Protein AF-A0A915P173-F1 (afdb_monomer)

Foldseek 3Di:
DDDDDPDPPDDPVCPDPPPDDDPPPDDPCVVVVDDPDCDCVNVDPPDDDPPDPPDPPDDDDPDDPDPDPPPVDPCPDQPQDPVQQDPVPGGDDDPCPPPDQDPVNVVVCVVVVVVVVVVCVVCVVVVVVVVVVVVVVCCVVDPDPCVVCVVVVVVVVD

Mean predicted aligned error: 17.26 Å

Sequence (158 aa):
MTTTIPGSLVNKTKKHFMGMSAPAGYVAGVGRGATGFTTRSDIGPGVDLPADPGMAGAAAAGATPAKKPKDDDNDEPEDLNDANYDEFEGYGGSLFAKDPYDKDDQEADEIYHAVDMRQDERRRDYRERKYKEAVENYRKERPKIQQQFSDLRRQLAT

Organism: NCBI:txid298350

Secondary structure (DSSP, 8-state):
-----TT--S-TT----TTSPPPTT--TTGGGT------HHHH-TT-PPPS-TT--SSS-TT-------------PPP---TTTEETTTEESS-GGGGSPP-HHHHHHHHHHHHHHHHHHHTTHHHHHHHHHHHHHHHHHHS--HHHHTHHHHHHHT-

pLDDT: mean 76.07, std 20.99, range [34.0, 98.06]

Solvent-accessible surface area (backbone atoms only — not comparable to full-atom values): 10878 Å² total; per-residue (Å²): 137,83,87,79,75,90,80,71,87,65,59,87,85,66,85,68,67,93,81,56,80,80,61,89,90,71,52,88,50,51,88,78,70,53,68,83,80,82,48,75,78,78,66,44,100,81,63,86,75,78,93,60,101,80,71,92,74,87,89,76,93,82,75,75,81,71,78,70,73,85,70,87,66,88,68,69,76,79,69,83,47,74,90,38,45,41,95,87,82,37,62,67,78,73,87,69,78,78,56,91,80,55,70,68,56,52,54,47,50,54,51,54,51,51,52,53,51,60,65,46,55,82,51,37,70,61,51,51,51,51,48,49,53,50,54,52,50,46,43,71,77,57,56,54,74,69,62,75,42,44,66,58,54,56,60,70,74,107

InterPro domains:
  IPR010491 PRP1 splicing factor, N-terminal [PF06424] (22-158)

Structure (mmCIF, N/CA/C/O backbone):
data_AF-A0A915P173-F1
#
_entry.id   AF-A0A915P173-F1
#
loop_
_atom_site.group_PDB
_atom_site.id
_atom_site.type_symbol
_atom_site.label_atom_id
_atom_site.label_alt_id
_atom_site.label_comp_id
_atom_site.label_asym_id
_atom_site.label_entity_id
_atom_site.label_seq_id
_atom_site.pdbx_PDB_ins_code
_atom_site.Cartn_x
_atom_site.Cartn_y
_atom_site.Cartn_z
_atom_site.occupancy
_atom_site.B_iso_or_equiv
_atom_site.auth_seq_id
_atom_site.auth_comp_id
_atom_site.auth_asym_id
_atom_site.auth_atom_id
_atom_site.pdbx_PDB_model_num
ATOM 1 N N . MET A 1 1 ? -27.597 48.647 -19.245 1.00 35.41 1 MET A N 1
ATOM 2 C CA . MET A 1 1 ? -26.522 48.635 -20.260 1.00 35.41 1 MET A CA 1
ATOM 3 C C . MET A 1 1 ? -25.597 47.477 -19.930 1.00 35.41 1 MET A C 1
ATOM 5 O O . MET A 1 1 ? -25.025 47.479 -18.851 1.00 35.41 1 MET A O 1
ATOM 9 N N . THR A 1 2 ? -25.548 46.438 -20.764 1.00 42.19 2 THR A N 1
ATOM 10 C CA . THR A 1 2 ? -24.754 45.229 -20.492 1.00 42.19 2 THR A CA 1
ATOM 11 C C . THR A 1 2 ? -23.483 45.262 -21.328 1.00 42.19 2 THR A C 1
ATOM 13 O O . THR A 1 2 ? -23.551 45.172 -22.552 1.00 42.19 2 THR A O 1
ATOM 16 N N . THR A 1 3 ? -22.339 45.413 -20.671 1.00 44.66 3 THR A N 1
ATOM 17 C CA . THR A 1 3 ? -21.020 45.448 -21.306 1.00 44.66 3 THR A CA 1
ATOM 18 C C . THR A 1 3 ? -20.694 44.077 -21.903 1.00 44.66 3 THR A C 1
ATOM 20 O O . THR A 1 3 ? -20.647 43.068 -21.198 1.00 44.66 3 THR A O 1
ATOM 23 N N . THR A 1 4 ? -20.509 44.024 -23.221 1.00 43.84 4 THR A N 1
ATOM 24 C CA . THR A 1 4 ? -20.131 42.813 -23.958 1.00 43.84 4 THR A CA 1
ATOM 25 C C . THR A 1 4 ? -18.612 42.740 -24.016 1.00 43.84 4 THR A C 1
ATOM 27 O O . THR A 1 4 ? -17.988 43.587 -24.644 1.00 43.84 4 THR A O 1
ATOM 30 N N . ILE A 1 5 ? -18.018 41.741 -23.360 1.00 52.50 5 ILE A N 1
ATOM 31 C CA . ILE A 1 5 ? -16.585 41.449 -23.482 1.00 52.50 5 ILE A CA 1
ATOM 32 C C . ILE A 1 5 ? -16.388 40.666 -24.794 1.00 52.50 5 ILE A C 1
ATOM 34 O O . ILE A 1 5 ? -16.941 39.567 -24.919 1.00 52.50 5 ILE A O 1
ATOM 38 N N . PRO A 1 6 ? -15.673 41.211 -25.794 1.00 42.03 6 PRO A N 1
ATOM 39 C CA . PRO A 1 6 ? -15.448 40.525 -27.060 1.00 42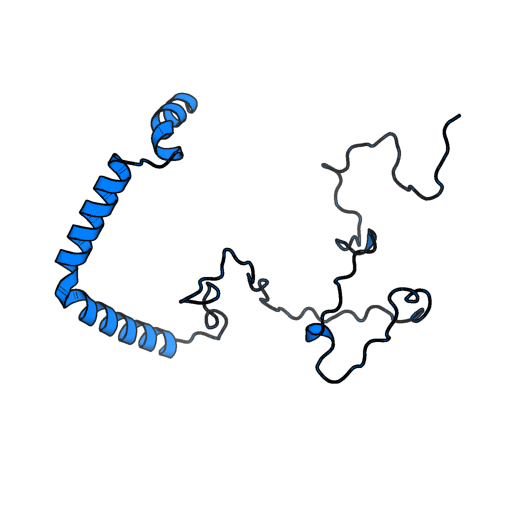.03 6 PRO A CA 1
ATOM 40 C C . PRO A 1 6 ? -14.463 39.367 -26.852 1.00 42.03 6 PRO A C 1
ATOM 42 O O . PRO A 1 6 ? -13.332 39.580 -26.429 1.00 42.03 6 PRO A O 1
ATOM 45 N N . GLY A 1 7 ? -14.910 38.135 -27.123 1.00 52.94 7 GLY A N 1
ATOM 46 C CA . GLY A 1 7 ? -14.060 36.935 -27.093 1.00 52.94 7 GLY A CA 1
ATOM 47 C C . GLY A 1 7 ? -14.668 35.690 -26.437 1.00 52.94 7 GLY A C 1
ATOM 48 O O . GLY A 1 7 ? -14.143 34.596 -26.624 1.00 52.94 7 GLY A O 1
ATOM 49 N N . SER A 1 8 ? -15.787 35.789 -25.707 1.00 53.88 8 SER A N 1
ATOM 50 C CA . SER A 1 8 ? -16.404 34.589 -25.122 1.00 53.88 8 SER A CA 1
ATOM 51 C C . SER A 1 8 ? -17.216 33.817 -26.173 1.00 53.88 8 SER A C 1
ATOM 53 O O . SER A 1 8 ? -18.384 34.123 -26.410 1.00 53.88 8 SER A O 1
ATOM 55 N N . LEU A 1 9 ? -16.624 32.776 -26.765 1.00 58.28 9 LEU A N 1
ATOM 56 C CA . LEU A 1 9 ? -17.289 31.802 -27.653 1.00 58.28 9 LEU A CA 1
ATOM 57 C C . LEU A 1 9 ? -18.319 30.902 -26.935 1.00 58.28 9 LEU A C 1
ATOM 59 O O . LEU A 1 9 ? -18.871 29.977 -27.529 1.00 58.28 9 LEU A O 1
ATOM 63 N N . VAL A 1 10 ? -18.603 31.159 -25.657 1.00 59.44 10 VAL A N 1
ATOM 64 C CA . VAL A 1 10 ? -19.564 30.377 -24.880 1.00 59.44 10 VAL A CA 1
ATOM 65 C C . VAL A 1 10 ? -20.946 31.011 -24.998 1.00 59.44 10 VAL A C 1
ATOM 67 O O . VAL A 1 10 ? -21.185 32.143 -24.577 1.00 59.44 10 VAL A O 1
ATOM 70 N N . ASN A 1 11 ? -21.867 30.255 -25.589 1.00 56.66 11 ASN A N 1
ATOM 71 C CA . ASN A 1 11 ? -23.256 30.645 -25.777 1.00 56.66 11 ASN A CA 1
ATOM 72 C C . ASN A 1 11 ? -23.920 30.860 -24.400 1.00 56.66 11 ASN A C 1
ATOM 74 O O . ASN A 1 11 ? -24.113 29.904 -23.651 1.00 56.66 11 ASN A O 1
ATOM 78 N N . LYS A 1 12 ? -24.261 32.110 -24.046 1.00 57.09 12 LYS A N 1
ATOM 79 C CA . LYS A 1 12 ? -24.739 32.512 -22.699 1.00 57.09 12 LYS A CA 1
ATOM 80 C C . LYS A 1 12 ? -26.016 31.788 -22.231 1.00 57.09 12 LYS A C 1
ATOM 82 O O . LYS A 1 12 ? -26.338 31.822 -21.044 1.00 57.09 12 LYS A O 1
ATOM 87 N N . THR A 1 13 ? -26.733 31.132 -23.145 1.00 58.16 13 THR A N 1
ATOM 88 C CA . THR A 1 13 ? -27.933 30.321 -22.882 1.00 58.16 13 THR A CA 1
ATOM 89 C C . THR A 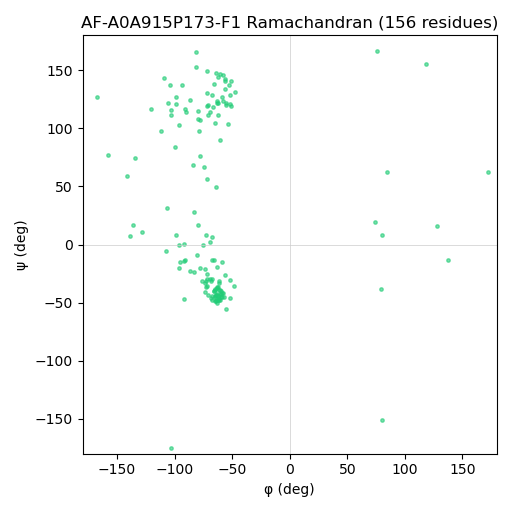1 13 ? -27.625 28.866 -22.510 1.00 58.16 13 THR A C 1
ATOM 91 O O . THR A 1 13 ? -28.426 28.240 -21.820 1.00 58.16 13 THR A O 1
ATOM 94 N N . LYS A 1 14 ? -26.458 28.324 -22.886 1.00 57.59 14 LYS A N 1
ATOM 95 C CA . LYS A 1 14 ? -25.990 26.989 -22.476 1.00 57.59 14 LYS A CA 1
ATOM 96 C C . LYS A 1 14 ? -24.990 27.131 -21.334 1.00 57.59 14 LYS A C 1
ATOM 98 O O . LYS A 1 14 ? -23.783 27.115 -21.529 1.00 57.59 14 LYS A O 1
ATOM 103 N N . LYS A 1 15 ? -25.515 27.246 -20.113 1.00 59.53 15 LYS A N 1
ATOM 104 C CA . LYS A 1 15 ? -24.712 27.293 -18.878 1.00 59.53 15 LYS A CA 1
ATOM 105 C C . LYS A 1 15 ? -24.150 25.930 -18.447 1.00 59.53 15 LYS A C 1
ATOM 107 O O . LYS A 1 15 ? -23.492 25.855 -17.417 1.00 59.53 15 LYS A O 1
ATOM 112 N N . HIS A 1 16 ? -24.430 24.853 -19.184 1.00 68.31 16 HIS A N 1
ATOM 113 C CA . HIS A 1 16 ? -24.145 23.496 -18.729 1.00 68.31 16 HIS A CA 1
ATOM 114 C C . HIS A 1 16 ? -23.028 22.848 -19.552 1.00 68.31 16 HIS A C 1
ATOM 116 O O .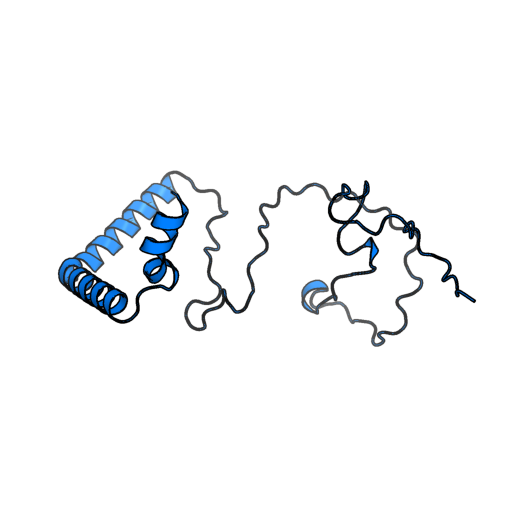 HIS A 1 16 ? -23.259 22.324 -20.638 1.00 68.31 16 HIS A O 1
ATOM 122 N N . PHE A 1 17 ? -21.811 22.901 -19.017 1.00 72.62 17 PHE A N 1
ATOM 123 C CA . PHE A 1 17 ? -20.627 22.230 -19.561 1.00 72.62 17 PHE A CA 1
ATOM 124 C C . PHE A 1 17 ? -20.541 20.754 -19.126 1.00 72.62 17 PHE A C 1
ATOM 126 O O . PHE A 1 17 ? -19.962 19.944 -19.837 1.00 72.62 17 PHE A O 1
ATOM 133 N N . MET A 1 18 ? -21.174 20.388 -18.001 1.00 71.81 18 MET A N 1
ATOM 134 C CA . MET A 1 18 ? -21.038 19.087 -17.316 1.00 71.81 18 MET A CA 1
ATOM 135 C C . MET A 1 18 ? -21.642 17.876 -18.069 1.00 71.81 18 MET A C 1
ATOM 137 O O . MET A 1 18 ? -21.647 16.769 -17.550 1.00 71.81 18 MET A O 1
ATOM 141 N N . GLY A 1 19 ? -22.187 18.068 -19.274 1.00 73.06 19 GLY A N 1
ATOM 142 C CA . GLY A 1 19 ? -22.775 16.991 -20.091 1.00 73.06 19 GLY A CA 1
ATOM 143 C C . GLY A 1 19 ? -22.446 17.084 -21.581 1.00 73.06 19 GLY A C 1
ATOM 144 O O . GLY A 1 19 ? -23.020 16.355 -22.384 1.00 73.06 19 GLY A O 1
ATOM 145 N N . MET A 1 20 ? -21.563 18.005 -21.970 1.00 77.69 20 MET A N 1
ATOM 146 C CA . MET A 1 20 ? -21.075 18.102 -23.342 1.00 77.69 20 MET A CA 1
ATOM 147 C C . MET A 1 20 ? -19.784 17.296 -23.458 1.00 77.69 20 MET A C 1
ATOM 149 O O . MET A 1 20 ? -18.928 17.373 -22.580 1.00 77.69 20 MET A O 1
ATOM 153 N N . SER A 1 21 ? -19.630 16.539 -24.543 1.00 77.56 21 SER A N 1
ATOM 154 C CA . SER A 1 21 ? -18.352 15.902 -24.858 1.00 77.56 21 SER A CA 1
ATOM 155 C C . SER A 1 21 ? -17.260 16.964 -24.986 1.00 77.56 21 SER A C 1
ATOM 157 O O . SER A 1 21 ? -17.522 18.067 -25.480 1.00 77.56 21 SER A O 1
ATOM 159 N N . ALA A 1 22 ? -16.037 16.624 -24.577 1.00 77.12 22 ALA A N 1
ATOM 160 C CA . ALA A 1 22 ? -14.895 17.506 -24.764 1.00 77.12 22 ALA A CA 1
ATOM 161 C C . ALA A 1 22 ? -14.786 17.927 -26.247 1.00 77.12 22 ALA A C 1
ATOM 163 O O . ALA A 1 22 ? -14.992 17.090 -27.134 1.00 77.12 22 ALA A O 1
ATOM 164 N N . PRO A 1 23 ? -14.499 19.207 -26.541 1.00 78.94 23 PRO A N 1
ATOM 165 C CA . PRO A 1 23 ? -14.298 19.656 -27.912 1.00 78.94 23 PRO A CA 1
ATOM 166 C C . PRO A 1 23 ? -13.194 18.853 -28.609 1.00 78.94 23 PRO A C 1
ATOM 168 O O . PRO A 1 23 ? -12.176 18.522 -28.000 1.00 78.94 23 PRO A O 1
ATOM 171 N N . ALA A 1 24 ? -13.382 18.559 -29.897 1.00 79.06 24 ALA A N 1
ATOM 172 C CA . ALA A 1 24 ? -12.382 17.849 -30.687 1.00 79.06 24 ALA A CA 1
ATOM 173 C C . ALA A 1 24 ? -11.053 18.629 -30.700 1.00 79.06 24 ALA A C 1
ATOM 175 O O . ALA A 1 24 ? -11.034 19.819 -31.011 1.00 79.06 24 ALA A O 1
ATOM 176 N N . GLY A 1 25 ? -9.953 17.962 -30.339 1.00 78.75 25 GLY A N 1
ATOM 177 C CA . GLY A 1 25 ? -8.625 18.578 -30.242 1.00 78.75 25 GLY A CA 1
ATOM 178 C C . GLY A 1 25 ? -8.364 19.371 -28.954 1.00 78.75 25 GLY A C 1
ATOM 179 O O . GLY A 1 25 ? -7.336 20.038 -28.861 1.00 78.75 25 GLY A O 1
ATOM 180 N N . TYR A 1 26 ? -9.260 19.317 -27.959 1.00 77.25 26 TYR A N 1
ATOM 181 C CA . TYR A 1 26 ? -9.009 19.914 -26.647 1.00 77.25 26 TYR A CA 1
ATOM 182 C C . TYR A 1 26 ? -7.826 19.231 -25.950 1.00 77.25 26 TYR A C 1
ATOM 184 O O . TYR A 1 26 ? -7.861 18.033 -25.679 1.00 77.25 26 TYR A O 1
ATOM 192 N N . VAL A 1 27 ? -6.808 20.021 -25.611 1.00 76.69 27 VAL A N 1
ATOM 193 C CA . VAL A 1 27 ? -5.722 19.619 -24.715 1.00 76.69 27 VAL A CA 1
ATOM 194 C C . VAL A 1 27 ? -5.948 20.314 -23.375 1.00 76.69 27 VAL A C 1
ATOM 196 O O . VAL A 1 27 ? -6.054 21.546 -23.316 1.00 76.69 27 VAL A O 1
ATOM 199 N N . ALA A 1 28 ? -6.066 19.526 -22.304 1.00 79.56 28 ALA A N 1
ATOM 200 C CA . ALA A 1 28 ? -6.335 20.037 -20.964 1.00 79.56 28 ALA A CA 1
ATOM 201 C C . ALA A 1 28 ? -5.274 21.071 -20.548 1.00 79.56 28 ALA A C 1
ATOM 203 O O . ALA A 1 28 ? -4.083 20.890 -20.772 1.00 79.56 28 ALA A O 1
ATOM 204 N N . GLY A 1 29 ? -5.714 22.201 -19.987 1.00 77.81 29 GLY A N 1
ATOM 205 C CA . GLY A 1 29 ? -4.828 23.296 -19.569 1.00 77.81 29 GLY A CA 1
ATOM 206 C C . GLY A 1 29 ? -4.341 24.216 -20.697 1.00 77.81 29 GLY A C 1
ATOM 207 O O . GLY A 1 29 ? -4.363 25.431 -20.513 1.00 77.81 29 GLY A O 1
ATOM 208 N N . VAL A 1 30 ? -4.022 23.699 -21.885 1.00 80.31 30 VAL A N 1
ATOM 209 C CA . VAL A 1 30 ? -3.462 24.501 -22.994 1.00 80.31 30 VAL A CA 1
ATOM 210 C C . VAL A 1 30 ? -4.418 25.606 -23.447 1.00 80.31 30 VAL A C 1
ATOM 212 O O . VAL A 1 30 ? -4.029 26.766 -23.542 1.00 80.31 30 VAL A O 1
ATOM 215 N N . GLY A 1 31 ? -5.703 25.288 -23.638 1.00 73.69 31 GLY A N 1
ATOM 216 C CA . GLY A 1 31 ? -6.716 26.276 -24.043 1.00 73.69 31 GLY A CA 1
ATOM 217 C C . GLY A 1 31 ? -6.999 27.373 -23.005 1.00 73.69 31 GLY A C 1
ATOM 218 O O . GLY A 1 31 ? -7.624 28.374 -23.343 1.00 73.69 31 GLY A O 1
ATOM 219 N N . ARG A 1 32 ? -6.540 27.204 -21.752 1.00 80.12 32 ARG A N 1
ATOM 220 C CA . ARG A 1 32 ? -6.606 28.226 -20.687 1.00 80.12 32 ARG A CA 1
ATOM 221 C C . ARG A 1 32 ? -5.307 29.036 -20.560 1.00 80.12 32 ARG A C 1
ATOM 223 O O . ARG A 1 32 ? -5.224 29.898 -19.693 1.00 80.12 32 ARG A O 1
ATOM 230 N N . GLY A 1 33 ? -4.298 28.741 -21.384 1.00 80.12 33 GLY A N 1
ATOM 231 C CA . GLY A 1 33 ? -2.951 29.298 -21.257 1.00 80.12 33 GLY A CA 1
ATOM 232 C C . GLY A 1 33 ? -2.149 28.702 -20.098 1.00 80.12 33 GLY A C 1
ATOM 233 O O . GLY A 1 33 ? -1.200 29.326 -19.640 1.00 80.12 33 GLY A O 1
ATOM 234 N N . ALA A 1 34 ? -2.524 27.524 -19.586 1.00 81.56 34 ALA A N 1
ATOM 235 C CA . ALA A 1 34 ? -1.731 26.859 -18.561 1.00 81.56 34 ALA A CA 1
ATOM 236 C C . ALA A 1 34 ? -0.541 26.152 -19.198 1.00 81.56 34 ALA A C 1
ATOM 238 O O . ALA A 1 34 ? -0.690 25.121 -19.852 1.00 81.56 34 ALA A O 1
ATOM 239 N N . THR A 1 35 ? 0.632 26.717 -18.969 1.00 78.69 35 THR A N 1
ATOM 240 C CA . THR A 1 35 ? 1.928 26.090 -19.199 1.00 78.69 35 THR A CA 1
ATOM 241 C C . THR A 1 35 ? 2.489 25.683 -17.838 1.00 78.69 35 THR A C 1
ATOM 243 O O . THR A 1 35 ? 2.356 26.444 -16.877 1.00 78.69 35 THR A O 1
ATOM 246 N N . GLY A 1 36 ? 3.080 24.488 -17.724 1.00 80.06 36 GLY A N 1
ATOM 247 C CA . GLY A 1 36 ? 3.844 24.127 -16.526 1.00 80.06 36 GLY A CA 1
ATOM 248 C C . GLY A 1 36 ? 4.945 25.162 -16.295 1.00 80.06 36 GLY A C 1
ATOM 249 O O . GLY A 1 36 ? 5.514 25.677 -17.259 1.00 80.06 36 GLY A O 1
ATOM 250 N N . PHE A 1 37 ? 5.203 25.530 -15.041 1.00 79.12 37 PHE A N 1
ATOM 251 C CA . PHE A 1 37 ? 6.355 26.372 -14.742 1.00 79.12 37 PHE A CA 1
ATOM 252 C C . PHE A 1 37 ? 7.610 25.548 -15.020 1.00 79.12 37 PHE A C 1
ATOM 254 O O . PHE A 1 37 ? 7.722 24.420 -14.553 1.00 79.12 37 PHE A O 1
ATOM 261 N N . THR A 1 38 ? 8.535 26.090 -15.806 1.00 75.56 38 THR A N 1
ATOM 262 C CA . THR A 1 38 ? 9.825 25.441 -16.035 1.00 75.56 38 THR A CA 1
ATOM 263 C C . THR A 1 38 ? 10.631 25.536 -14.746 1.00 75.56 38 THR A C 1
ATOM 265 O O . THR A 1 38 ? 11.008 26.635 -14.328 1.00 75.56 38 THR A O 1
ATOM 268 N N . THR A 1 39 ? 10.865 24.412 -14.082 1.00 71.12 39 THR A N 1
ATOM 269 C CA . THR A 1 39 ? 11.769 24.344 -12.936 1.00 71.12 39 THR A CA 1
ATOM 270 C C . THR A 1 39 ? 13.212 24.249 -13.408 1.00 71.12 39 THR A C 1
ATOM 272 O O . THR A 1 39 ? 13.504 23.942 -14.564 1.00 71.12 39 THR A O 1
ATOM 275 N N . ARG A 1 40 ? 14.151 24.483 -12.487 1.00 69.69 40 ARG A N 1
ATOM 276 C CA . ARG A 1 40 ? 15.583 24.280 -12.743 1.00 69.69 40 ARG A CA 1
ATOM 277 C C . ARG A 1 40 ? 15.900 22.847 -13.206 1.00 69.69 40 ARG A C 1
ATOM 279 O O . ARG A 1 40 ? 16.884 22.656 -13.913 1.00 69.69 40 ARG A O 1
ATOM 286 N N . SER A 1 41 ? 15.075 21.868 -12.831 1.00 71.12 41 SER A N 1
ATOM 287 C CA . SER A 1 41 ? 15.231 20.468 -13.230 1.00 71.12 41 SER A CA 1
ATOM 288 C C . SER A 1 41 ? 14.846 20.222 -14.695 1.00 71.12 41 SER A C 1
ATOM 290 O O . SER A 1 41 ? 15.500 19.419 -15.350 1.00 71.12 41 SER A O 1
ATOM 292 N N . ASP A 1 42 ? 13.862 20.953 -15.237 1.00 71.94 42 ASP A N 1
ATOM 293 C CA . ASP A 1 42 ? 13.372 20.781 -16.621 1.00 71.94 42 ASP A CA 1
ATOM 294 C C . ASP A 1 42 ? 14.357 21.285 -17.687 1.00 71.94 42 ASP A C 1
ATOM 296 O O . ASP A 1 42 ? 14.327 20.862 -18.841 1.00 71.94 42 ASP A O 1
ATOM 300 N N . ILE A 1 43 ? 15.209 22.237 -17.310 1.00 73.31 43 ILE A N 1
ATOM 301 C CA . ILE A 1 43 ? 16.087 22.974 -18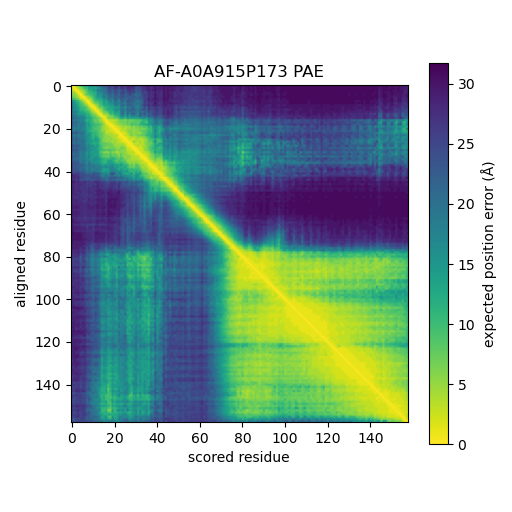.226 1.00 73.31 43 ILE A CA 1
ATOM 302 C C . ILE A 1 43 ? 17.502 22.358 -18.288 1.00 73.31 43 ILE A C 1
ATOM 304 O O . ILE A 1 43 ? 18.236 22.554 -19.259 1.00 73.31 43 ILE A O 1
ATOM 308 N N . GLY A 1 44 ? 17.883 21.570 -17.280 1.00 62.12 44 GLY A N 1
ATOM 309 C CA . GLY A 1 44 ? 19.228 21.016 -17.140 1.00 62.12 44 GLY A CA 1
ATOM 310 C C . GLY A 1 44 ? 20.268 22.046 -16.655 1.00 62.12 44 GLY A C 1
ATOM 311 O O . GLY A 1 44 ? 20.026 23.252 -16.645 1.00 62.12 44 GLY A O 1
ATOM 312 N N . PRO A 1 45 ? 21.461 21.594 -16.228 1.00 67.81 45 PRO A N 1
ATOM 313 C CA . PRO A 1 45 ? 22.446 22.415 -15.510 1.00 67.81 45 PRO A CA 1
ATOM 314 C C . PRO A 1 45 ? 23.185 23.472 -16.358 1.00 67.81 45 PRO A C 1
ATOM 316 O O . PRO A 1 45 ? 24.135 24.072 -15.862 1.00 67.81 45 PRO A O 1
ATOM 319 N N . GLY A 1 46 ? 22.793 23.693 -17.618 1.00 56.72 46 GLY A N 1
ATOM 320 C CA . GLY A 1 46 ? 23.577 24.461 -18.594 1.00 56.72 46 GLY A CA 1
ATOM 321 C C . GLY A 1 46 ? 22.847 25.588 -19.323 1.00 56.72 46 GLY A C 1
ATOM 322 O O . GLY A 1 46 ? 23.396 26.095 -20.298 1.00 56.72 46 GLY A O 1
ATOM 323 N N . VAL A 1 47 ? 21.637 25.976 -18.910 1.00 57.16 47 VAL A N 1
ATOM 324 C CA . VAL A 1 47 ? 20.916 27.091 -19.548 1.00 57.16 47 VAL A CA 1
ATOM 325 C C . VAL A 1 47 ? 20.635 28.179 -18.517 1.00 57.16 47 VAL A C 1
ATOM 327 O O . VAL A 1 47 ? 19.904 27.966 -17.549 1.00 57.16 47 VAL A O 1
ATOM 330 N N . ASP A 1 48 ? 21.210 29.358 -18.740 1.00 55.72 48 ASP A N 1
ATOM 331 C CA . ASP A 1 48 ? 20.885 30.560 -17.979 1.00 55.72 48 ASP A CA 1
ATOM 332 C C . ASP A 1 48 ? 19.479 31.042 -18.372 1.00 55.72 48 ASP A C 1
ATOM 334 O O . ASP A 1 48 ? 19.215 31.343 -19.540 1.00 55.72 48 ASP A O 1
ATOM 338 N N . LEU A 1 49 ? 18.554 31.104 -17.407 1.00 54.44 49 LEU A N 1
ATOM 339 C CA . LEU A 1 49 ? 17.235 31.699 -17.637 1.00 54.44 49 LEU A CA 1
ATOM 340 C C . LEU A 1 49 ? 17.390 33.209 -17.902 1.00 54.44 49 LEU A C 1
ATOM 342 O O . LEU A 1 49 ? 18.126 33.877 -17.169 1.00 54.44 49 LEU A O 1
ATOM 346 N N . PRO A 1 50 ? 16.658 33.796 -18.868 1.00 48.88 50 PRO A N 1
ATOM 347 C CA . PRO A 1 50 ? 16.560 35.244 -18.959 1.00 48.88 50 PRO A CA 1
ATOM 348 C C . PRO A 1 50 ? 15.868 35.787 -17.702 1.00 48.88 50 PRO A C 1
ATOM 350 O O . PRO A 1 50 ? 14.757 35.387 -17.347 1.00 48.88 50 PRO A O 1
ATOM 353 N N . ALA A 1 51 ? 16.556 36.698 -17.022 1.00 45.66 51 ALA A N 1
ATOM 354 C CA . ALA A 1 51 ? 16.110 37.359 -15.806 1.00 45.66 51 ALA A CA 1
ATOM 355 C C . ALA A 1 51 ? 15.031 38.417 -16.098 1.00 45.66 51 ALA A C 1
ATOM 357 O O . ALA A 1 51 ? 15.295 39.601 -15.954 1.00 45.66 51 ALA A O 1
ATOM 358 N N . ASP A 1 52 ? 13.834 38.024 -16.539 1.00 41.16 52 ASP A N 1
ATOM 359 C CA . ASP A 1 52 ? 12.648 38.886 -16.417 1.00 41.16 52 ASP A CA 1
ATOM 360 C C . ASP A 1 52 ? 11.339 38.123 -16.708 1.00 41.16 52 ASP A C 1
ATOM 362 O O . ASP A 1 52 ? 11.187 37.557 -17.794 1.00 41.16 52 ASP A O 1
ATOM 366 N N . PRO A 1 53 ? 10.328 38.144 -15.815 1.00 44.94 53 PRO A N 1
ATOM 367 C CA . PRO A 1 53 ? 9.043 37.480 -16.044 1.00 44.94 53 PRO A CA 1
ATOM 368 C C . PRO A 1 53 ? 8.093 38.289 -16.956 1.00 44.94 53 PRO A C 1
ATOM 370 O O . PRO A 1 53 ? 6.890 38.036 -16.980 1.00 44.94 53 PRO A O 1
ATOM 373 N N . GLY A 1 54 ? 8.606 39.282 -17.694 1.00 42.22 54 GLY A N 1
ATOM 374 C CA . GLY A 1 54 ? 7.805 40.279 -18.414 1.00 42.22 54 GLY A CA 1
ATOM 375 C C . GLY A 1 54 ? 7.753 40.167 -19.942 1.00 42.22 54 GLY A C 1
ATOM 376 O O . GLY A 1 54 ? 7.002 40.923 -20.554 1.00 42.22 54 GLY A O 1
ATOM 377 N N . MET A 1 55 ? 8.510 39.269 -20.586 1.00 41.41 55 MET A N 1
ATOM 378 C CA . MET A 1 55 ? 8.648 39.286 -22.055 1.00 41.41 55 MET A CA 1
ATOM 379 C C . MET A 1 55 ? 8.686 37.888 -22.694 1.00 41.41 55 MET A C 1
ATOM 381 O O . MET A 1 55 ? 9.624 37.534 -23.397 1.00 41.41 55 MET A O 1
ATOM 385 N N . ALA A 1 56 ? 7.634 37.092 -22.495 1.00 41.56 56 ALA A N 1
ATOM 386 C CA . ALA A 1 56 ? 7.379 35.883 -23.295 1.00 41.56 56 ALA A CA 1
ATOM 387 C C . ALA A 1 56 ? 6.206 36.079 -24.276 1.00 41.56 56 ALA A C 1
ATOM 389 O O . ALA A 1 56 ? 5.464 35.154 -24.596 1.00 41.56 56 ALA A O 1
ATOM 390 N N . GLY A 1 57 ? 6.016 37.311 -24.753 1.00 38.34 57 GLY A N 1
ATOM 391 C CA . GLY A 1 57 ? 5.246 37.591 -25.957 1.00 38.34 57 GLY A CA 1
ATOM 392 C C . GLY A 1 57 ? 6.220 37.787 -27.114 1.00 38.34 57 GLY A C 1
ATOM 393 O O . GLY A 1 57 ? 7.032 38.698 -27.057 1.00 38.34 57 GLY A O 1
ATOM 394 N N . ALA A 1 58 ? 6.105 36.968 -28.160 1.00 39.56 58 ALA A N 1
ATOM 395 C CA . ALA A 1 58 ? 6.807 37.101 -29.445 1.00 39.56 58 ALA A CA 1
ATOM 396 C C . ALA A 1 58 ? 8.237 36.526 -29.564 1.00 39.56 58 ALA A C 1
ATOM 398 O O . ALA A 1 58 ? 9.160 37.236 -29.941 1.00 39.56 58 ALA A O 1
ATOM 399 N N . ALA A 1 59 ? 8.402 35.208 -29.407 1.00 34.97 59 ALA A N 1
ATOM 400 C CA . ALA A 1 59 ? 9.440 34.470 -30.145 1.00 34.97 59 ALA A CA 1
ATOM 401 C C . ALA A 1 59 ? 9.120 32.967 -30.238 1.00 34.97 59 ALA A C 1
ATOM 403 O O . ALA A 1 59 ? 9.680 32.174 -29.496 1.00 34.97 59 ALA A O 1
ATOM 404 N N . ALA A 1 60 ? 8.188 32.592 -31.124 1.00 35.38 60 ALA A N 1
ATOM 405 C CA . ALA A 1 60 ? 8.181 31.317 -31.870 1.00 35.38 60 ALA A CA 1
ATOM 406 C C . ALA A 1 60 ? 6.855 31.157 -32.638 1.00 35.38 60 ALA A C 1
ATOM 408 O O . ALA A 1 60 ? 6.074 30.232 -32.423 1.00 35.38 60 ALA A O 1
ATOM 409 N N . ALA A 1 61 ? 6.589 32.070 -33.573 1.00 38.88 61 ALA A N 1
ATOM 410 C CA . ALA A 1 61 ? 5.756 31.713 -34.711 1.00 38.88 61 ALA A CA 1
ATOM 411 C C . ALA A 1 61 ? 6.575 30.731 -35.568 1.00 38.88 61 ALA A C 1
ATOM 413 O O . ALA A 1 61 ? 7.609 31.124 -36.100 1.00 38.88 61 ALA A O 1
ATOM 414 N N . GLY A 1 62 ? 6.152 29.466 -35.675 1.00 35.56 62 GLY A N 1
ATOM 415 C CA . GLY A 1 62 ? 6.677 28.563 -36.710 1.00 35.56 62 GLY A CA 1
ATOM 416 C C . GLY A 1 62 ? 7.227 27.197 -36.293 1.00 35.56 62 GLY A C 1
ATOM 417 O O . GLY A 1 62 ? 7.877 26.568 -37.120 1.00 35.56 62 GLY A O 1
ATOM 418 N N . ALA A 1 63 ? 6.960 26.684 -35.090 1.00 34.00 63 ALA A N 1
ATOM 419 C CA . ALA A 1 63 ? 7.213 25.270 -34.804 1.00 34.00 63 ALA A CA 1
ATOM 420 C C . ALA A 1 63 ? 5.917 24.469 -34.988 1.00 34.00 63 ALA A C 1
ATOM 422 O O . ALA A 1 63 ? 5.017 24.501 -34.149 1.00 34.00 63 ALA A O 1
ATOM 423 N N . THR A 1 64 ? 5.806 23.758 -36.112 1.00 35.38 64 THR A N 1
ATOM 424 C CA . THR A 1 64 ? 4.865 22.640 -36.258 1.00 35.38 64 THR A CA 1
ATOM 425 C C . THR A 1 64 ? 4.998 21.734 -35.034 1.00 35.38 64 THR A C 1
ATOM 427 O O . THR A 1 64 ? 6.137 21.385 -34.711 1.00 35.38 64 THR A O 1
ATOM 430 N N . PRO A 1 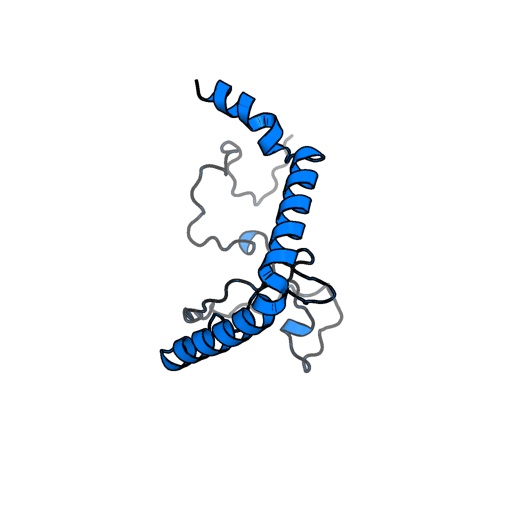65 ? 3.911 21.326 -34.350 1.00 38.66 65 PRO A N 1
ATOM 431 C CA . PRO A 1 65 ? 4.042 20.357 -33.279 1.00 38.66 65 PRO A CA 1
ATOM 432 C C . PRO A 1 65 ? 4.525 19.065 -33.929 1.00 38.66 65 PRO A C 1
ATOM 434 O O . PRO A 1 65 ? 3.772 18.391 -34.637 1.00 38.66 65 PRO A O 1
ATOM 437 N N . ALA A 1 66 ? 5.811 18.761 -33.754 1.00 43.97 66 ALA A N 1
ATOM 438 C CA . ALA A 1 66 ? 6.330 17.446 -34.049 1.00 43.97 66 ALA A CA 1
ATOM 439 C C . ALA A 1 66 ? 5.410 16.473 -33.313 1.00 43.97 66 ALA A C 1
ATOM 441 O O . ALA A 1 66 ? 5.235 16.578 -32.096 1.00 43.97 66 ALA A O 1
ATOM 442 N N . LYS A 1 67 ? 4.750 15.585 -34.065 1.00 43.56 67 LYS A N 1
ATOM 443 C CA . LYS A 1 67 ? 4.119 14.410 -33.479 1.00 43.56 67 LYS A CA 1
ATOM 444 C C . LYS A 1 67 ? 5.226 13.730 -32.687 1.00 43.56 67 LYS A C 1
ATOM 446 O O . LYS A 1 67 ? 6.107 13.128 -33.298 1.00 43.56 67 LYS A O 1
ATOM 451 N N . LYS A 1 68 ? 5.204 13.869 -31.358 1.00 38.25 68 LYS A N 1
ATOM 452 C CA . LYS A 1 68 ? 5.944 12.948 -30.508 1.00 38.25 68 LYS A CA 1
ATOM 453 C C . LYS A 1 68 ? 5.509 11.552 -30.964 1.00 38.25 68 LYS A C 1
ATOM 455 O O . LYS A 1 68 ? 4.295 11.346 -31.130 1.00 38.25 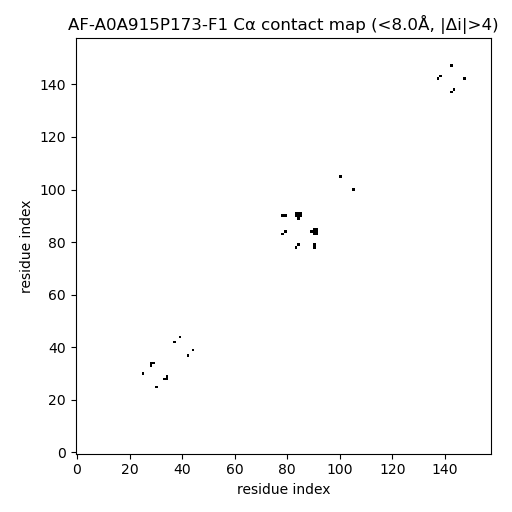68 LYS A O 1
ATOM 460 N N . PRO A 1 69 ? 6.440 10.634 -31.271 1.00 37.00 69 PRO A N 1
ATOM 461 C CA . PRO A 1 69 ? 6.052 9.240 -31.357 1.00 37.00 69 PRO A CA 1
ATOM 462 C C . PRO A 1 69 ? 5.300 8.923 -30.060 1.00 37.00 69 PRO A C 1
ATOM 464 O O . PRO A 1 69 ? 5.610 9.476 -29.004 1.00 37.00 69 PRO A O 1
ATOM 467 N N . LYS A 1 70 ? 4.234 8.126 -30.163 1.00 43.38 70 LYS A N 1
ATOM 468 C CA . LYS A 1 70 ? 3.730 7.418 -28.992 1.00 43.38 70 LYS A CA 1
ATOM 469 C C . LYS A 1 70 ? 4.890 6.530 -28.553 1.00 43.38 70 LYS A C 1
ATOM 471 O O . LYS A 1 70 ? 5.017 5.433 -29.088 1.00 43.38 70 LYS A O 1
ATOM 476 N N . ASP A 1 71 ? 5.757 7.042 -27.691 1.00 36.97 71 ASP A N 1
ATOM 477 C CA . ASP A 1 71 ? 6.407 6.152 -26.757 1.00 36.97 71 ASP A CA 1
ATOM 478 C C . ASP A 1 71 ? 5.269 5.573 -25.926 1.00 36.97 71 ASP A C 1
ATOM 480 O O . ASP A 1 71 ? 4.399 6.279 -25.404 1.00 36.97 71 ASP A O 1
ATOM 484 N N . ASP A 1 72 ? 5.197 4.254 -25.975 1.00 44.56 72 ASP A N 1
ATOM 485 C CA . ASP A 1 72 ? 4.382 3.421 -25.111 1.00 44.56 72 ASP A CA 1
ATOM 486 C C . ASP A 1 72 ? 5.027 3.441 -23.718 1.00 44.56 72 ASP A C 1
ATOM 488 O O . ASP A 1 72 ? 5.449 2.420 -23.184 1.00 44.56 72 ASP A O 1
ATOM 492 N N . ASP A 1 73 ? 5.200 4.644 -23.171 1.00 45.00 73 ASP A N 1
ATOM 493 C CA . ASP A 1 73 ? 5.767 4.842 -21.855 1.00 45.00 73 ASP A CA 1
ATOM 494 C C . ASP A 1 73 ? 4.660 4.516 -20.859 1.00 45.00 73 ASP A C 1
ATOM 496 O O . ASP A 1 73 ? 3.697 5.268 -20.675 1.00 45.00 73 ASP A O 1
ATOM 500 N N . ASN A 1 74 ? 4.807 3.370 -20.198 1.00 50.88 74 ASN A N 1
ATOM 501 C CA . ASN A 1 74 ? 4.172 3.054 -18.919 1.00 50.88 74 ASN A CA 1
ATOM 502 C C . ASN A 1 74 ? 4.699 4.008 -17.813 1.00 50.88 74 ASN A C 1
ATOM 504 O O . ASN A 1 74 ? 5.111 3.595 -16.724 1.00 50.88 74 ASN A O 1
ATOM 508 N N . ASP A 1 75 ? 4.696 5.308 -18.093 1.00 56.25 75 ASP A N 1
ATOM 509 C CA . ASP A 1 75 ? 4.970 6.398 -17.171 1.00 56.25 75 ASP A CA 1
ATOM 510 C C . ASP A 1 75 ? 3.673 6.717 -16.437 1.00 56.25 75 ASP A C 1
ATOM 512 O O . ASP A 1 75 ? 3.031 7.754 -16.629 1.00 56.25 75 ASP A O 1
ATOM 516 N N . GLU A 1 76 ? 3.246 5.779 -15.592 1.00 63.56 76 GLU A N 1
ATOM 517 C CA . GLU A 1 76 ? 2.367 6.155 -14.497 1.00 63.56 76 GLU A CA 1
ATOM 518 C C . GLU A 1 76 ? 3.101 7.256 -13.712 1.00 63.56 76 GLU A C 1
ATOM 520 O O . GLU A 1 76 ? 4.261 7.046 -13.338 1.00 63.56 76 GLU A O 1
ATOM 525 N N . PRO A 1 77 ? 2.502 8.455 -13.568 1.00 66.75 77 PRO A N 1
ATOM 526 C CA . PRO A 1 77 ? 3.191 9.598 -12.993 1.00 66.75 77 PRO A CA 1
ATOM 527 C C . PRO A 1 77 ? 3.655 9.229 -11.589 1.00 66.75 77 PRO A C 1
ATOM 529 O O . PRO A 1 77 ? 2.837 8.829 -10.761 1.00 66.75 77 PRO A O 1
ATOM 532 N N . GLU A 1 78 ? 4.960 9.349 -11.343 1.00 76.69 78 GLU A N 1
ATOM 533 C CA . GLU A 1 78 ? 5.551 9.094 -10.032 1.00 76.69 78 GLU A CA 1
ATOM 534 C C . GLU A 1 78 ? 4.792 9.907 -8.977 1.00 76.69 78 GLU A C 1
ATOM 536 O O . GLU A 1 78 ? 4.677 11.134 -9.081 1.00 76.69 78 GLU A O 1
ATOM 541 N N . ASP A 1 79 ? 4.220 9.220 -7.983 1.00 84.94 79 ASP A N 1
ATOM 542 C CA . ASP A 1 79 ? 3.407 9.861 -6.953 1.00 84.94 79 ASP A CA 1
ATOM 543 C C . ASP A 1 79 ? 4.304 10.543 -5.911 1.00 84.94 79 ASP A C 1
ATOM 545 O O . ASP A 1 79 ? 4.526 10.044 -4.809 1.00 84.94 79 ASP A O 1
ATOM 549 N N . LEU A 1 80 ? 4.859 11.695 -6.291 1.00 89.00 80 LEU A N 1
ATOM 550 C CA . LEU A 1 80 ? 5.787 12.499 -5.489 1.00 89.00 80 LEU A CA 1
ATOM 551 C C . LEU A 1 80 ? 5.066 13.424 -4.496 1.00 89.00 80 LEU A C 1
ATOM 553 O O . LEU A 1 80 ? 5.543 14.514 -4.182 1.00 89.00 80 LEU A O 1
ATOM 557 N N . ASN A 1 81 ? 3.875 13.035 -4.043 1.00 90.88 81 ASN A N 1
ATOM 558 C CA . ASN A 1 81 ? 3.137 13.800 -3.049 1.00 90.88 81 ASN A CA 1
ATOM 559 C C . ASN A 1 81 ? 3.656 13.500 -1.626 1.00 90.88 81 ASN A C 1
ATOM 561 O O . ASN A 1 81 ? 4.120 12.399 -1.335 1.00 90.88 81 ASN A O 1
ATOM 565 N N . ASP A 1 82 ? 3.517 14.465 -0.714 1.00 91.38 82 ASP A N 1
ATOM 566 C CA . ASP A 1 82 ? 3.959 14.316 0.683 1.00 91.38 82 ASP A CA 1
ATOM 567 C C . ASP A 1 82 ? 3.208 13.210 1.453 1.00 91.38 82 ASP A C 1
ATOM 569 O O . ASP A 1 82 ? 3.682 12.752 2.484 1.00 91.38 82 ASP A O 1
ATOM 573 N N . ALA A 1 83 ? 2.026 12.783 0.992 1.00 93.56 83 ALA A N 1
ATOM 574 C CA . ALA A 1 83 ? 1.276 11.690 1.617 1.00 93.56 83 ALA A CA 1
ATOM 575 C C . ALA A 1 83 ? 1.830 10.301 1.252 1.00 93.56 83 ALA A C 1
ATOM 577 O O . ALA A 1 83 ? 1.558 9.339 1.970 1.00 93.56 83 ALA A O 1
ATOM 578 N N . ASN A 1 84 ? 2.584 10.202 0.155 1.00 93.62 84 ASN A N 1
ATOM 579 C CA . ASN A 1 84 ? 3.325 9.017 -0.258 1.00 93.62 84 ASN A CA 1
ATOM 580 C C . ASN A 1 84 ? 4.769 9.028 0.277 1.00 93.62 84 ASN A C 1
ATOM 582 O O . ASN A 1 84 ? 5.434 8.000 0.239 1.00 93.62 84 ASN A O 1
ATOM 586 N N . TYR A 1 85 ? 5.264 10.167 0.768 1.00 94.88 85 TYR A N 1
ATOM 587 C CA . TYR A 1 85 ? 6.596 10.281 1.358 1.00 94.88 85 TYR A CA 1
ATOM 588 C C . TYR A 1 85 ? 6.584 9.937 2.854 1.00 94.88 85 TYR A C 1
ATOM 590 O O . TYR A 1 85 ? 5.880 10.564 3.646 1.00 94.88 85 TYR A O 1
ATOM 598 N N . ASP A 1 86 ? 7.419 8.983 3.249 1.00 95.75 86 ASP A N 1
ATOM 599 C CA . ASP A 1 86 ? 7.785 8.702 4.633 1.00 95.75 86 ASP A CA 1
ATOM 600 C C . ASP A 1 86 ? 9.242 9.121 4.897 1.00 95.75 86 ASP A C 1
ATOM 602 O O . ASP A 1 86 ? 10.114 8.983 4.042 1.00 95.75 86 ASP A O 1
ATOM 606 N N . GLU A 1 87 ? 9.535 9.639 6.093 1.00 96.12 87 GLU A N 1
ATOM 607 C CA . GLU A 1 87 ? 10.882 10.128 6.429 1.00 96.12 87 GLU A CA 1
ATOM 608 C C . GLU A 1 87 ? 11.921 8.999 6.513 1.00 96.12 87 GLU A C 1
ATOM 610 O O . GLU A 1 87 ? 13.102 9.229 6.245 1.00 96.12 87 GLU A O 1
ATOM 615 N N . PHE A 1 88 ? 11.499 7.788 6.884 1.00 96.31 88 PHE A N 1
ATOM 616 C CA . PHE A 1 88 ? 12.383 6.636 7.017 1.00 96.31 88 PHE A CA 1
ATOM 617 C C . PHE A 1 88 ? 12.453 5.818 5.724 1.00 96.31 88 PHE A C 1
ATOM 619 O O . PHE A 1 88 ? 13.549 5.471 5.284 1.00 96.31 88 PHE A O 1
ATOM 626 N N . GLU A 1 89 ? 11.304 5.517 5.118 1.00 94.81 89 GLU A N 1
ATOM 627 C CA . GLU A 1 89 ? 11.208 4.642 3.940 1.00 94.81 89 GLU A CA 1
ATOM 628 C C . GLU A 1 89 ? 11.292 5.399 2.600 1.00 94.81 89 GLU A C 1
ATOM 630 O O . GLU A 1 89 ? 11.545 4.781 1.566 1.00 94.81 89 GLU A O 1
ATOM 635 N N . GLY A 1 90 ? 11.160 6.730 2.598 1.00 94.69 90 GLY A N 1
ATOM 636 C CA . GLY A 1 90 ? 11.148 7.557 1.389 1.00 94.69 90 GLY A CA 1
ATOM 637 C C . GLY A 1 90 ? 9.787 7.556 0.687 1.00 94.69 90 GLY A C 1
ATOM 638 O O . GLY A 1 90 ? 8.748 7.423 1.328 1.00 94.69 90 GLY A O 1
ATOM 639 N N . TYR A 1 91 ? 9.769 7.735 -0.637 1.00 94.25 91 TYR A N 1
ATOM 640 C CA . TYR A 1 91 ? 8.523 7.641 -1.407 1.00 94.25 91 TYR A CA 1
ATOM 641 C C . TYR A 1 91 ? 8.048 6.191 -1.502 1.00 94.25 91 TYR A C 1
ATOM 643 O O . TYR A 1 91 ? 8.810 5.305 -1.890 1.00 94.25 91 TYR A O 1
ATOM 651 N N . GLY A 1 92 ? 6.774 5.964 -1.194 1.00 90.12 92 GLY A N 1
ATOM 652 C CA . GLY A 1 92 ? 6.125 4.675 -1.360 1.00 90.12 92 GLY A CA 1
ATOM 653 C C . GLY A 1 92 ? 6.048 4.245 -2.826 1.00 90.12 92 GLY A C 1
ATOM 654 O O . GLY A 1 92 ? 5.911 5.061 -3.740 1.00 90.12 92 GLY A O 1
ATOM 655 N N . GLY A 1 93 ? 6.117 2.931 -3.038 1.00 87.94 93 GLY A N 1
ATOM 656 C CA . GLY A 1 93 ? 6.136 2.306 -4.360 1.00 87.94 93 GLY A CA 1
ATOM 657 C C . GLY A 1 93 ? 7.421 1.515 -4.610 1.00 87.94 93 GLY A C 1
ATOM 658 O O . GLY A 1 93 ? 8.451 1.756 -3.989 1.00 87.94 93 GLY A O 1
ATOM 659 N N . SER A 1 94 ? 7.353 0.533 -5.510 1.00 88.69 94 SER A N 1
ATOM 660 C CA . SER A 1 94 ? 8.526 -0.237 -5.938 1.00 88.69 94 SER A CA 1
ATOM 661 C C . SER A 1 94 ? 9.045 0.306 -7.265 1.00 88.69 94 SER A C 1
ATOM 663 O O . SER A 1 94 ? 8.289 0.388 -8.232 1.00 88.69 94 SER A O 1
ATOM 665 N N . LEU A 1 95 ? 10.336 0.641 -7.319 1.00 88.50 95 LEU A N 1
ATOM 666 C CA . LEU A 1 95 ? 10.994 1.138 -8.532 1.00 88.50 95 LEU A CA 1
ATOM 667 C C . LEU A 1 95 ? 11.194 0.041 -9.590 1.00 88.50 95 LEU A C 1
ATOM 669 O O . LEU A 1 95 ? 11.174 0.329 -10.781 1.00 88.50 95 LEU A O 1
ATOM 673 N N . PHE A 1 96 ? 11.354 -1.213 -9.161 1.00 87.25 96 PHE A N 1
ATOM 674 C CA . PHE A 1 96 ? 11.746 -2.338 -10.023 1.00 87.25 96 PHE A CA 1
ATOM 675 C C . PHE A 1 96 ? 10.559 -3.100 -10.626 1.00 87.25 96 PHE A C 1
ATOM 677 O O . PHE A 1 96 ? 10.740 -4.052 -11.373 1.00 87.25 96 PHE A O 1
ATOM 684 N N . ALA A 1 97 ? 9.322 -2.687 -10.333 1.00 85.56 97 ALA A N 1
ATOM 685 C CA . ALA A 1 97 ? 8.124 -3.382 -10.812 1.00 85.56 97 ALA A CA 1
ATOM 686 C C . ALA A 1 97 ? 7.909 -3.290 -12.338 1.00 85.56 97 ALA A C 1
ATOM 688 O O . ALA A 1 97 ? 7.057 -3.996 -12.874 1.00 85.56 97 ALA A O 1
ATOM 689 N N . LYS A 1 98 ? 8.634 -2.399 -13.027 1.00 83.88 98 LYS A N 1
ATOM 690 C CA . LYS A 1 98 ? 8.515 -2.161 -14.475 1.00 83.88 98 LYS A CA 1
ATOM 691 C C . LYS A 1 98 ? 9.524 -2.954 -15.305 1.00 83.88 98 LYS A C 1
ATOM 693 O O . LYS A 1 98 ? 9.364 -3.036 -16.523 1.00 83.88 98 LYS A O 1
ATOM 698 N N . ASP A 1 99 ? 10.557 -3.495 -14.668 1.00 86.75 99 ASP A N 1
ATOM 699 C CA . ASP A 1 99 ? 11.614 -4.197 -15.380 1.00 86.75 99 ASP A CA 1
ATOM 700 C C . ASP A 1 99 ? 11.094 -5.548 -15.908 1.00 86.75 99 ASP A C 1
ATOM 702 O O . ASP A 1 99 ? 10.177 -6.134 -15.322 1.00 86.75 99 ASP A O 1
ATOM 706 N N . PRO A 1 100 ? 11.620 -6.047 -17.045 1.00 90.69 100 PRO A N 1
ATOM 707 C CA . PRO A 1 100 ? 11.257 -7.363 -17.552 1.00 90.69 100 PRO A CA 1
ATOM 708 C C . PRO A 1 100 ? 11.508 -8.423 -16.480 1.00 90.69 100 PRO A C 1
ATOM 710 O O . PRO A 1 100 ? 12.639 -8.579 -16.040 1.00 90.69 100 PRO A O 1
ATOM 713 N N . TYR A 1 101 ? 10.450 -9.130 -16.092 1.00 93.12 101 TYR A N 1
ATOM 714 C CA . TYR A 1 101 ? 10.502 -10.156 -15.058 1.00 93.12 101 TYR A CA 1
ATOM 715 C C . TYR A 1 101 ? 10.485 -11.537 -15.706 1.00 93.12 101 TYR A C 1
ATOM 717 O O . TYR A 1 101 ? 9.517 -11.896 -16.394 1.00 93.12 101 TYR A O 1
ATOM 725 N N . ASP A 1 102 ? 11.562 -12.291 -15.534 1.00 95.31 102 ASP A N 1
ATOM 726 C CA . ASP A 1 102 ? 11.716 -13.616 -16.107 1.00 95.31 102 ASP A CA 1
ATOM 727 C C . ASP A 1 102 ? 11.497 -14.736 -15.076 1.00 95.31 102 ASP A C 1
ATOM 729 O O . ASP A 1 102 ? 11.025 -14.538 -13.955 1.00 95.31 102 ASP A O 1
ATOM 733 N N . LYS A 1 103 ? 11.726 -15.975 -15.512 1.00 96.31 103 LYS A N 1
ATOM 734 C CA 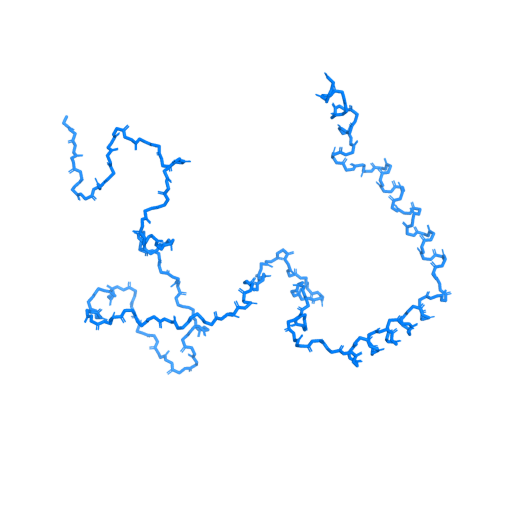. LYS A 1 103 ? 11.513 -17.138 -14.653 1.00 96.31 103 LYS A CA 1
ATOM 735 C C . LYS A 1 103 ? 12.595 -17.256 -13.574 1.00 96.31 103 LYS A C 1
ATOM 737 O O . LYS A 1 103 ? 12.298 -17.752 -12.489 1.00 96.31 103 LYS A O 1
ATOM 742 N N . ASP A 1 104 ? 13.814 -16.821 -13.867 1.00 96.25 104 ASP A N 1
ATOM 743 C CA . ASP A 1 104 ? 14.923 -16.892 -12.922 1.00 96.25 104 ASP A CA 1
ATOM 744 C C . ASP A 1 104 ? 14.713 -15.852 -11.807 1.00 96.25 104 ASP A C 1
ATOM 746 O O . ASP A 1 104 ? 14.956 -16.161 -10.638 1.00 96.25 104 ASP A O 1
ATOM 750 N N . ASP A 1 105 ? 14.154 -14.680 -12.136 1.00 96.25 105 ASP A N 1
ATOM 751 C CA . ASP A 1 105 ? 13.703 -13.673 -11.165 1.00 96.25 105 ASP A CA 1
ATOM 752 C C . ASP A 1 105 ? 12.631 -14.239 -10.221 1.00 96.25 105 ASP A C 1
ATOM 754 O O . ASP A 1 105 ? 12.725 -14.090 -9.001 1.00 96.25 105 ASP A O 1
ATOM 758 N N . GLN A 1 106 ? 11.647 -14.967 -10.765 1.00 94.75 106 GLN A N 1
ATOM 759 C CA . GLN A 1 106 ? 10.621 -15.632 -9.957 1.00 94.75 106 GLN A CA 1
ATOM 760 C C . GLN A 1 106 ? 11.219 -16.656 -8.988 1.00 94.75 106 GLN A C 1
ATOM 762 O O . GLN A 1 106 ? 10.874 -16.676 -7.804 1.00 94.75 106 GLN A O 1
ATOM 767 N N . GLU A 1 107 ? 12.109 -17.520 -9.478 1.00 97.12 107 GLU A N 1
ATOM 768 C CA . GLU A 1 107 ? 12.770 -18.525 -8.643 1.00 97.12 107 GLU A CA 1
ATOM 769 C C . GLU A 1 107 ? 13.629 -17.857 -7.555 1.00 97.12 107 GLU A C 1
ATOM 771 O O . GLU A 1 107 ? 13.651 -18.320 -6.410 1.00 97.12 107 GLU A O 1
ATOM 776 N N . ALA A 1 108 ? 14.288 -16.738 -7.872 1.00 96.75 108 ALA A N 1
ATOM 777 C CA . ALA A 1 108 ? 15.030 -15.949 -6.899 1.00 96.75 108 ALA A CA 1
ATOM 778 C C . ALA A 1 108 ? 14.109 -15.374 -5.812 1.00 96.75 108 ALA A C 1
ATOM 780 O O . ALA A 1 108 ? 14.378 -15.581 -4.624 1.00 96.75 108 ALA A O 1
ATOM 781 N N . ASP A 1 109 ? 13.009 -14.720 -6.186 1.00 96.12 109 ASP A N 1
ATOM 782 C CA . ASP A 1 109 ? 12.045 -14.147 -5.241 1.00 96.12 109 ASP A CA 1
ATOM 783 C C . ASP A 1 109 ? 11.444 -15.214 -4.321 1.00 96.12 109 ASP A C 1
ATOM 785 O O . ASP A 1 109 ? 11.324 -14.999 -3.113 1.00 96.12 109 ASP A O 1
ATOM 789 N N . GLU A 1 110 ? 11.132 -16.400 -4.847 1.00 97.44 110 GLU A N 1
ATOM 790 C CA . GLU A 1 110 ? 10.655 -17.531 -4.046 1.00 97.44 110 GLU A CA 1
ATOM 791 C C . GLU A 1 110 ? 11.689 -17.969 -2.994 1.00 97.44 110 GLU A C 1
ATOM 793 O O . GLU A 1 110 ? 11.335 -18.217 -1.833 1.00 97.44 110 GLU A O 1
ATOM 798 N N . ILE A 1 111 ? 12.974 -18.031 -3.363 1.00 98.06 111 ILE A N 1
ATOM 799 C CA . ILE A 1 111 ? 14.066 -18.391 -2.448 1.00 98.06 111 ILE A CA 1
ATOM 800 C C . ILE A 1 111 ? 14.262 -17.312 -1.377 1.00 98.06 111 ILE A C 1
ATOM 802 O O . ILE A 1 111 ? 14.346 -17.644 -0.189 1.00 98.06 111 ILE A O 1
ATOM 806 N N . TYR A 1 112 ? 14.322 -16.034 -1.760 1.00 97.44 112 TYR A N 1
ATOM 807 C CA . TYR A 1 112 ? 14.490 -14.927 -0.813 1.00 97.44 112 TYR A CA 1
ATOM 808 C C . TYR A 1 112 ? 13.299 -14.820 0.140 1.00 97.44 112 TYR A C 1
ATOM 810 O O . TYR A 1 112 ? 13.485 -14.749 1.357 1.00 97.44 112 TYR A O 1
ATOM 818 N N . HIS A 1 113 ? 12.079 -14.951 -0.379 1.00 97.31 113 HIS A N 1
ATOM 819 C CA . HIS A 1 113 ? 10.872 -14.995 0.435 1.00 97.31 113 HIS A CA 1
ATOM 820 C C . HIS A 1 113 ? 10.903 -16.168 1.428 1.00 97.31 113 HIS A C 1
ATOM 822 O O . HIS A 1 113 ? 10.579 -16.001 2.604 1.00 97.31 113 HIS A O 1
ATOM 828 N N . ALA A 1 114 ? 11.340 -17.361 1.010 1.00 97.31 114 ALA A N 1
ATOM 829 C CA . ALA A 1 114 ? 11.471 -18.505 1.915 1.00 97.31 114 ALA A CA 1
ATOM 830 C C . ALA A 1 114 ? 12.494 -18.260 3.041 1.00 97.31 114 ALA A C 1
ATOM 832 O O . ALA A 1 114 ? 12.282 -18.692 4.180 1.00 97.31 114 ALA A O 1
ATOM 833 N N . VAL A 1 115 ? 13.591 -17.556 2.749 1.00 97.12 115 VAL A N 1
ATOM 834 C CA . VAL A 1 115 ? 14.583 -17.154 3.755 1.00 97.12 115 VAL A CA 1
ATOM 835 C C . VAL A 1 115 ? 13.966 -16.198 4.774 1.00 97.12 115 VAL A C 1
ATOM 837 O O . VAL A 1 115 ? 14.113 -16.435 5.976 1.00 97.12 115 VAL A O 1
ATOM 840 N N . ASP A 1 116 ? 13.243 -15.173 4.333 1.00 95.00 116 ASP A N 1
ATOM 841 C CA . ASP A 1 116 ? 12.598 -14.204 5.227 1.00 95.00 116 ASP A CA 1
ATOM 842 C C . ASP A 1 116 ? 11.522 -14.859 6.094 1.00 95.00 116 ASP A C 1
ATOM 844 O O . ASP A 1 116 ? 11.512 -14.690 7.319 1.00 95.00 116 ASP A O 1
ATOM 848 N N . MET A 1 117 ? 10.700 -15.729 5.502 1.00 95.69 117 MET A N 1
ATOM 849 C CA . MET A 1 117 ? 9.710 -16.519 6.235 1.00 95.69 117 MET A CA 1
ATOM 850 C C . MET A 1 117 ? 10.362 -17.367 7.331 1.00 95.69 117 MET A C 1
ATOM 852 O O . MET A 1 117 ? 9.913 -17.348 8.480 1.00 95.69 117 MET A O 1
ATOM 856 N N . ARG A 1 118 ? 11.472 -18.050 7.027 1.00 95.62 118 ARG A N 1
ATOM 857 C CA . ARG A 1 118 ? 12.230 -18.834 8.015 1.00 95.62 118 ARG A CA 1
ATOM 858 C C . ARG A 1 118 ? 12.822 -17.963 9.124 1.00 95.62 118 ARG A C 1
ATOM 860 O O . ARG A 1 118 ? 12.903 -18.389 10.280 1.00 95.62 118 ARG A O 1
ATOM 867 N N . GLN A 1 119 ? 13.279 -16.754 8.806 1.00 95.00 119 GLN A N 1
ATOM 868 C CA . GLN A 1 119 ? 13.788 -15.829 9.819 1.00 95.00 119 GLN A CA 1
ATOM 869 C C . GLN A 1 119 ? 12.686 -15.390 10.788 1.00 95.00 119 GLN A C 1
ATOM 871 O O . GLN A 1 119 ? 12.944 -15.298 12.001 1.00 95.00 119 GLN A O 1
ATOM 876 N N . ASP A 1 120 ? 11.481 -15.175 10.261 1.00 94.06 120 ASP A N 1
ATOM 877 C CA . ASP A 1 120 ? 10.300 -14.733 10.994 1.00 94.06 120 ASP A CA 1
ATOM 878 C C . ASP A 1 120 ? 9.630 -15.829 11.829 1.00 94.06 120 ASP A C 1
ATOM 880 O O . ASP A 1 120 ? 9.139 -15.545 12.930 1.00 94.06 120 ASP A O 1
ATOM 884 N N . GLU A 1 121 ? 9.694 -17.088 11.390 1.00 93.56 121 GLU A N 1
ATOM 885 C CA . GLU A 1 121 ? 9.155 -18.260 12.099 1.00 93.56 121 GLU A CA 1
ATOM 886 C C . GLU A 1 121 ? 9.562 -18.318 13.577 1.00 93.56 121 GLU A C 1
ATOM 888 O O . GLU A 1 121 ? 8.742 -18.658 14.430 1.00 93.56 121 GLU A O 1
ATOM 893 N N . ARG A 1 122 ? 10.786 -17.888 13.921 1.00 90.50 122 ARG A N 1
ATOM 894 C CA . ARG A 1 122 ? 11.322 -17.922 15.299 1.00 90.50 122 ARG A CA 1
ATOM 895 C C . ARG A 1 122 ? 10.411 -17.281 16.348 1.00 90.50 122 ARG A C 1
ATOM 897 O O . ARG A 1 122 ? 10.474 -17.659 17.517 1.00 90.50 122 ARG A O 1
ATOM 904 N N . ARG A 1 123 ? 9.626 -16.266 15.977 1.00 92.12 123 ARG A N 1
ATOM 905 C CA . ARG A 1 123 ? 8.688 -15.575 16.885 1.00 92.12 123 ARG A CA 1
ATOM 906 C C . ARG A 1 123 ? 7.326 -15.321 16.254 1.00 92.12 123 ARG A C 1
ATOM 908 O O . ARG A 1 123 ? 6.570 -14.503 16.784 1.00 92.12 123 ARG A O 1
ATOM 915 N N . ARG A 1 124 ? 7.014 -16.009 15.159 1.00 92.88 124 ARG A N 1
ATOM 916 C CA . ARG A 1 124 ? 5.808 -15.779 14.367 1.00 92.88 124 ARG A CA 1
ATOM 917 C C . ARG A 1 124 ? 4.546 -15.889 15.216 1.00 92.88 124 ARG A C 1
ATOM 919 O O . ARG A 1 124 ? 3.847 -14.894 15.366 1.00 92.88 124 ARG A O 1
ATOM 926 N N . ASP A 1 125 ? 4.346 -17.012 15.902 1.00 92.19 125 ASP A N 1
ATOM 927 C CA . ASP A 1 125 ? 3.143 -17.254 16.713 1.00 92.19 125 ASP A CA 1
ATOM 928 C C . ASP A 1 125 ? 2.936 -16.201 17.810 1.00 92.19 125 ASP A C 1
ATOM 930 O O . ASP A 1 125 ? 1.823 -15.730 18.050 1.00 92.19 125 ASP A O 1
ATOM 934 N N . TYR A 1 126 ? 4.015 -15.795 18.486 1.00 93.44 126 TYR A N 1
ATOM 935 C CA . TYR A 1 126 ? 3.938 -14.766 19.522 1.00 93.44 126 TYR A CA 1
ATOM 936 C C . TYR A 1 126 ? 3.613 -13.390 18.928 1.00 93.44 126 TYR A C 1
ATOM 938 O O . TYR A 1 126 ? 2.752 -12.685 19.461 1.00 93.44 126 TYR A O 1
ATOM 946 N N . ARG A 1 127 ? 4.291 -13.013 17.834 1.00 95.12 127 ARG A N 1
ATOM 947 C CA . ARG A 1 127 ? 4.110 -11.728 17.145 1.00 95.12 127 ARG A CA 1
ATOM 948 C C . ARG A 1 127 ? 2.701 -11.625 16.570 1.00 95.12 127 ARG A C 1
ATOM 950 O O . ARG A 1 127 ? 2.019 -10.641 16.834 1.00 95.12 127 ARG A O 1
ATOM 957 N N . GLU A 1 128 ? 2.240 -12.656 15.870 1.00 95.06 128 GLU A N 1
ATOM 958 C CA . GLU A 1 128 ? 0.905 -12.720 15.273 1.00 95.06 128 GLU A CA 1
ATOM 959 C C . GLU A 1 128 ? -0.193 -12.719 16.334 1.00 95.06 128 GLU A C 1
ATOM 961 O O . GLU A 1 128 ? -1.152 -11.960 16.211 1.00 95.06 128 GLU A O 1
ATOM 966 N N . ARG A 1 129 ? -0.050 -13.493 17.419 1.00 95.38 129 ARG A N 1
ATOM 967 C CA . ARG A 1 129 ? -1.025 -13.477 18.518 1.00 95.38 129 ARG A CA 1
ATOM 968 C C . ARG A 1 129 ? -1.114 -12.098 19.161 1.00 95.38 129 ARG A C 1
ATOM 970 O O . ARG A 1 129 ? -2.215 -11.584 19.338 1.00 95.38 129 ARG A O 1
ATOM 977 N N . LYS A 1 130 ? 0.025 -11.477 19.480 1.00 96.50 130 LYS A N 1
ATOM 978 C CA . LYS A 1 130 ? 0.053 -10.128 20.060 1.00 96.50 130 LYS A CA 1
ATOM 979 C C . LYS A 1 130 ? -0.517 -9.082 19.114 1.00 96.50 130 LYS A C 1
ATOM 981 O O . LYS A 1 130 ? -1.293 -8.240 19.555 1.00 96.50 130 LYS A O 1
ATOM 986 N N . TYR A 1 131 ? -0.174 -9.151 17.832 1.00 95.56 131 TYR A N 1
ATOM 987 C CA . TYR A 1 131 ? -0.714 -8.257 16.815 1.00 95.56 131 TYR A CA 1
ATOM 988 C C . TYR A 1 131 ? -2.230 -8.429 16.678 1.00 95.56 131 TYR A C 1
ATOM 990 O O . TYR A 1 131 ? -2.965 -7.446 16.688 1.00 95.56 131 TYR A O 1
ATOM 998 N N . LYS A 1 132 ? -2.720 -9.671 16.648 1.00 96.50 132 LYS A N 1
ATOM 999 C CA . LYS A 1 132 ? -4.150 -9.982 16.580 1.00 96.50 132 LYS A CA 1
ATOM 1000 C C . LYS A 1 132 ? -4.910 -9.465 17.801 1.00 96.50 132 LYS A C 1
ATOM 1002 O O . LYS A 1 132 ? -5.918 -8.789 17.623 1.00 96.50 132 LYS A O 1
ATOM 1007 N N . GLU A 1 133 ? -4.412 -9.722 19.012 1.00 96.38 133 GLU A N 1
ATOM 1008 C CA . GLU A 1 133 ? -4.984 -9.197 20.262 1.00 96.38 133 GLU A CA 1
ATOM 1009 C C . GLU A 1 133 ? -5.013 -7.657 20.257 1.00 96.38 133 GLU A C 1
ATOM 1011 O O . GLU A 1 133 ? -6.035 -7.053 20.582 1.00 96.38 133 GLU A O 1
ATOM 1016 N N . ALA A 1 134 ? -3.920 -7.010 19.840 1.00 95.75 134 ALA A N 1
ATOM 1017 C CA . ALA A 1 134 ? -3.824 -5.552 19.780 1.00 95.75 134 ALA A CA 1
ATOM 1018 C C . ALA A 1 134 ? -4.792 -4.947 18.753 1.00 95.75 134 ALA A C 1
ATOM 1020 O O . ALA A 1 134 ? -5.499 -3.991 19.064 1.00 95.75 134 ALA A O 1
ATOM 1021 N N . VAL A 1 135 ? -4.873 -5.521 17.550 1.00 95.06 135 VAL A N 1
ATOM 1022 C CA . VAL A 1 135 ? -5.792 -5.070 16.496 1.00 95.06 135 VAL A CA 1
ATOM 1023 C C . VAL A 1 135 ? -7.248 -5.288 16.905 1.00 95.06 135 VAL A C 1
ATOM 1025 O O . VAL A 1 135 ? -8.089 -4.432 16.636 1.00 95.06 135 VAL A O 1
ATOM 1028 N N . GLU A 1 136 ? -7.569 -6.406 17.556 1.00 94.44 136 GLU A N 1
ATOM 1029 C CA . GLU A 1 136 ? -8.918 -6.681 18.052 1.00 94.44 136 GLU A CA 1
ATOM 1030 C C . GLU A 1 136 ? -9.326 -5.685 19.141 1.00 94.44 136 GLU A C 1
ATOM 1032 O O . GLU A 1 136 ? -10.399 -5.087 19.048 1.00 94.44 136 GLU A O 1
ATOM 1037 N N . ASN A 1 137 ? -8.462 -5.455 20.131 1.00 95.75 137 ASN A N 1
ATOM 1038 C CA . ASN A 1 137 ? -8.718 -4.481 21.190 1.00 95.75 137 ASN A CA 1
ATOM 1039 C C . ASN A 1 137 ? -8.847 -3.065 20.621 1.00 95.75 137 ASN A C 1
ATOM 1041 O O . ASN A 1 137 ? -9.818 -2.377 20.923 1.00 95.75 137 ASN A O 1
ATOM 1045 N N . TYR A 1 138 ? -7.959 -2.668 19.707 1.00 94.88 138 TYR A N 1
ATOM 1046 C CA . TYR A 1 138 ? -8.036 -1.373 19.034 1.00 94.88 138 TYR A CA 1
ATOM 1047 C C . TYR A 1 138 ? -9.350 -1.195 18.262 1.00 94.88 138 TYR A C 1
ATOM 1049 O O . TYR A 1 138 ? -9.970 -0.139 18.331 1.00 94.88 138 TYR A O 1
ATOM 1057 N N . ARG A 1 139 ? -9.823 -2.233 17.559 1.00 93.38 139 ARG A N 1
ATOM 1058 C CA . ARG A 1 139 ? -11.108 -2.187 16.838 1.00 93.38 139 ARG A CA 1
ATOM 1059 C C . ARG A 1 139 ? -12.313 -2.118 17.772 1.00 93.38 139 ARG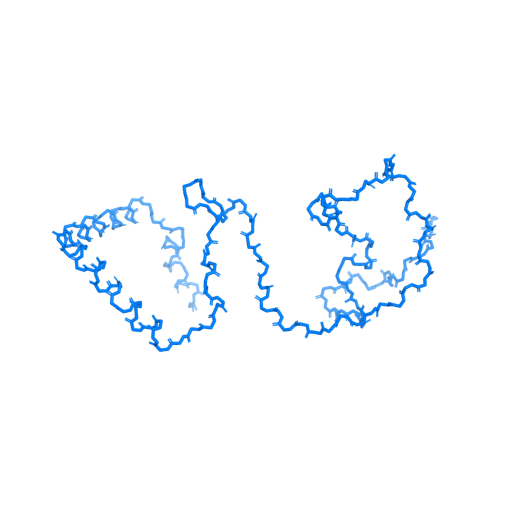 A C 1
ATOM 1061 O O . ARG A 1 139 ? -13.315 -1.521 17.389 1.00 93.38 139 ARG A O 1
ATOM 1068 N N . LYS A 1 140 ? -12.235 -2.717 18.964 1.00 93.06 140 LYS A N 1
ATOM 1069 C CA . LYS A 1 140 ? -13.278 -2.608 19.997 1.00 93.06 140 LYS A CA 1
ATOM 1070 C C . LYS A 1 140 ? -13.303 -1.212 20.621 1.00 93.06 140 LYS A C 1
ATOM 1072 O O . LYS A 1 140 ? -14.380 -0.653 20.790 1.00 93.06 140 LYS A O 1
ATOM 1077 N N . GLU A 1 141 ? -12.139 -0.647 20.934 1.00 94.69 141 GLU A N 1
ATOM 1078 C CA . GLU A 1 141 ? -12.013 0.682 21.548 1.00 94.69 141 GLU A CA 1
ATOM 1079 C C . GLU A 1 141 ? -12.311 1.821 20.565 1.00 94.69 141 GLU A C 1
ATOM 1081 O O . GLU A 1 141 ? -12.951 2.811 20.921 1.00 94.69 141 GLU A O 1
ATOM 1086 N N . ARG A 1 142 ? -11.843 1.697 19.319 1.00 94.75 142 ARG A N 1
ATOM 1087 C CA . ARG A 1 142 ? -11.979 2.696 18.252 1.00 94.75 142 ARG A CA 1
ATOM 1088 C C . ARG A 1 142 ? -12.423 2.029 16.945 1.00 94.75 142 ARG A C 1
ATOM 1090 O O . ARG A 1 142 ? -11.622 1.882 16.017 1.00 94.75 142 ARG A O 1
ATOM 1097 N N . PRO A 1 143 ? -13.703 1.630 16.835 1.00 94.00 143 PRO A N 1
ATOM 1098 C CA . PRO A 1 143 ? -14.227 1.063 15.598 1.00 94.00 143 PRO A CA 1
ATOM 1099 C C . PRO A 1 143 ? -14.151 2.088 14.464 1.00 94.00 143 PRO A C 1
ATOM 1101 O O . PRO A 1 143 ? -14.387 3.282 14.677 1.00 94.00 143 PRO A O 1
ATOM 1104 N N . LYS A 1 144 ? -13.871 1.629 13.236 1.00 94.94 144 LYS A N 1
ATOM 1105 C CA . LYS A 1 144 ? -13.879 2.512 12.058 1.00 94.94 144 LYS A CA 1
ATOM 1106 C C . LYS A 1 144 ? -15.272 3.118 11.878 1.00 94.94 144 LYS A C 1
ATOM 1108 O O . LYS A 1 144 ? -16.270 2.433 12.088 1.00 94.94 144 LYS A O 1
ATOM 1113 N N . ILE A 1 145 ? -15.347 4.356 11.390 1.00 93.44 145 ILE A N 1
ATOM 1114 C CA . ILE A 1 145 ? -16.621 5.073 11.176 1.00 93.44 145 ILE A CA 1
ATOM 1115 C C . ILE A 1 145 ? -17.602 4.217 10.356 1.00 93.44 145 ILE A C 1
ATOM 1117 O O . ILE A 1 145 ? -18.745 4.014 10.743 1.00 93.44 145 ILE A O 1
ATOM 1121 N N . GLN A 1 146 ? -17.128 3.613 9.264 1.00 92.62 146 GLN A N 1
ATOM 1122 C CA . GLN A 1 146 ? -17.944 2.728 8.425 1.00 92.62 146 GLN A CA 1
ATOM 1123 C C . GLN A 1 146 ? -18.463 1.478 9.165 1.00 92.62 146 GLN A C 1
ATOM 1125 O O . GLN A 1 146 ? -19.545 0.993 8.847 1.00 92.62 146 GLN A O 1
ATOM 1130 N N . GLN A 1 147 ? -17.719 0.953 10.146 1.00 92.50 147 GLN A N 1
ATOM 1131 C CA . GLN A 1 147 ? -18.140 -0.204 10.947 1.00 92.50 147 GLN A CA 1
ATOM 1132 C C . GLN A 1 147 ? -19.260 0.166 11.925 1.00 92.50 147 GLN A C 1
ATOM 1134 O O . GLN A 1 147 ? -20.187 -0.623 12.092 1.00 92.50 147 GLN A O 1
ATOM 1139 N N . GLN A 1 148 ? -19.228 1.375 12.497 1.00 92.88 148 GLN A N 1
ATOM 1140 C CA . GLN A 1 148 ? -20.281 1.891 13.386 1.00 92.88 148 GLN A CA 1
ATOM 1141 C C . GLN A 1 148 ? -21.635 2.003 12.668 1.00 92.88 148 GLN A C 1
ATOM 1143 O O . GLN A 1 148 ? -22.682 1.773 13.263 1.00 92.88 148 GLN A O 1
ATOM 1148 N N . PHE A 1 149 ? -21.611 2.306 11.369 1.00 94.62 149 PHE A N 1
ATOM 1149 C CA . PHE A 1 149 ? -22.808 2.450 10.537 1.00 94.62 149 PHE A CA 1
ATOM 1150 C C . PHE A 1 149 ? -23.138 1.210 9.701 1.00 94.62 149 PHE A C 1
ATOM 1152 O O . PHE A 1 149 ? -24.027 1.268 8.851 1.00 94.62 149 PHE A O 1
ATOM 1159 N N . SER A 1 150 ? -22.448 0.088 9.917 1.00 94.75 150 SER A N 1
ATOM 1160 C CA . SER A 1 150 ? -22.679 -1.141 9.148 1.00 94.75 150 SER A CA 1
ATOM 1161 C C . SER A 1 150 ? -24.113 -1.661 9.305 1.00 94.75 150 SER A C 1
ATOM 1163 O O . SER A 1 150 ? -24.738 -2.044 8.315 1.00 94.75 150 SER A O 1
ATOM 1165 N N . ASP A 1 151 ? -24.674 -1.573 10.513 1.00 93.94 151 ASP A N 1
ATOM 1166 C CA . ASP A 1 151 ? -26.058 -1.955 10.794 1.00 93.94 151 ASP A CA 1
ATOM 1167 C C . ASP A 1 151 ? -27.073 -1.025 10.113 1.00 93.94 151 ASP A C 1
ATOM 1169 O O . ASP A 1 151 ? -28.015 -1.512 9.487 1.00 93.94 151 ASP A O 1
ATOM 1173 N N . LEU A 1 152 ? -26.856 0.297 10.157 1.00 94.62 152 LEU A N 1
ATOM 1174 C CA . LEU A 1 152 ? -27.718 1.264 9.461 1.00 94.62 152 LEU A CA 1
ATOM 1175 C C . LEU A 1 152 ? -27.643 1.092 7.943 1.00 94.62 152 LEU A C 1
ATOM 1177 O O . LEU A 1 152 ? -28.660 1.151 7.260 1.00 94.62 152 LEU A O 1
ATOM 1181 N N . ARG A 1 153 ? -26.449 0.826 7.403 1.00 93.81 153 ARG A N 1
ATOM 1182 C CA . ARG A 1 153 ? -26.271 0.524 5.979 1.00 93.81 153 ARG A CA 1
ATOM 1183 C C . ARG A 1 153 ? -27.037 -0.736 5.578 1.00 93.81 153 ARG A C 1
ATOM 1185 O O . ARG A 1 153 ? -27.614 -0.757 4.496 1.00 93.81 153 ARG A O 1
ATOM 1192 N N . ARG A 1 154 ? -27.064 -1.770 6.428 1.00 94.56 154 ARG A N 1
ATOM 1193 C CA . ARG A 1 154 ? -27.854 -2.989 6.186 1.00 94.56 154 ARG A CA 1
ATOM 1194 C C . ARG A 1 154 ? -29.358 -2.704 6.205 1.00 94.56 154 ARG A C 1
ATOM 1196 O O . ARG A 1 154 ? -30.062 -3.241 5.363 1.00 94.56 154 ARG A O 1
ATOM 1203 N N . GLN A 1 155 ? -29.831 -1.857 7.119 1.00 93.81 155 GLN A N 1
ATOM 1204 C CA . GLN A 1 155 ? -31.237 -1.430 7.180 1.00 93.81 155 GLN A CA 1
ATOM 1205 C C . GLN A 1 155 ? -31.646 -0.529 6.007 1.00 93.81 155 GLN A C 1
ATOM 1207 O O . GLN A 1 155 ? -32.796 -0.546 5.603 1.00 93.81 155 GLN A O 1
ATOM 1212 N N . LEU A 1 156 ? -30.721 0.250 5.444 1.00 93.44 156 LEU A N 1
ATOM 1213 C CA . LEU A 1 156 ? -30.988 1.094 4.274 1.00 93.44 156 LEU A CA 1
ATOM 1214 C C . LEU A 1 156 ? -31.104 0.290 2.968 1.00 93.44 156 LEU A C 1
ATOM 1216 O O . LEU A 1 156 ? -31.650 0.783 1.987 1.00 93.44 156 LEU A O 1
ATOM 1220 N N . ALA A 1 157 ? -30.557 -0.926 2.934 1.00 90.00 157 ALA A N 1
ATOM 1221 C CA . ALA A 1 157 ? -30.616 -1.798 1.763 1.00 90.00 157 ALA A CA 1
ATOM 1222 C C . ALA A 1 157 ? -31.953 -2.551 1.621 1.00 90.00 157 ALA A C 1
ATOM 1224 O O . ALA A 1 157 ? -32.162 -3.212 0.602 1.00 90.00 157 ALA A O 1
ATOM 1225 N N . TH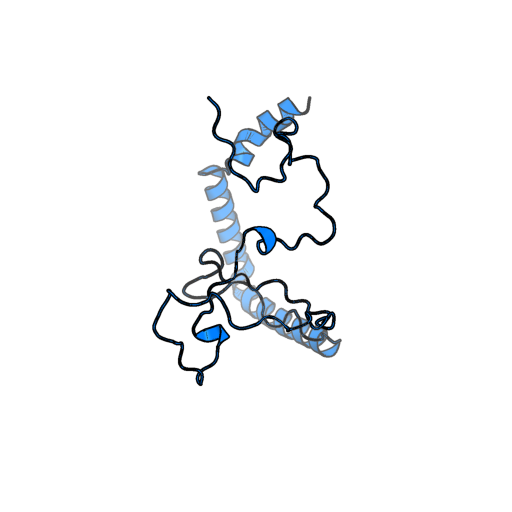R A 1 158 ? -32.817 -2.479 2.636 1.00 72.56 158 THR A N 1
ATOM 1226 C CA . THR A 1 158 ? -34.192 -3.001 2.633 1.00 72.56 158 THR A CA 1
ATOM 1227 C C . THR A 1 158 ? -35.180 -1.870 2.433 1.00 72.56 158 THR A C 1
ATOM 1229 O O . THR A 1 158 ? -36.106 -2.048 1.616 1.00 72.56 158 THR A O 1
#

Radius of gyration: 28.29 Å; Cα contacts (8 Å, |Δi|>4): 21; chains: 1; bounding box: 58×68×58 Å